Protein AF-A0A964QYZ8-F1 (afdb_monomer_lite)

Secondary structure (DSSP, 8-state):
-PPPEEEEEEEEEEE-TTS-EEEEEEEEETTEEEEEEEE-SS---PPTTEEEEEEEEEETTTEEEEEE----B-TTSSBP---B---SSGGG-SS-EEEEEE-TTSS-EESHHHHHHHHHHHTT---TT-EEEEEEE-

Radius of gyration: 13.8 Å; chains: 1; bounding box: 33×38×30 Å

Sequence (138 aa):
MAVEMKLIRSGKTFTDSQGAVGEWAELWVGANRYDALERAGGYVRLRSGKTYEVKCYKSSRLGQVLSPVHEIRNQKGEIARIRIHAASYPHHLAGCIAPGRRNGNANVLSDSKASLLHIFSLLGGWEDGKSVGNITIS

pLDDT: mean 94.16, std 6.47, range [55.72, 98.5]

Foldseek 3Di:
DFWEKEKAWPPDWDAAPVRFIKTWIWIDTRPDIFIKIFGDDPADEDDAPDKFWWFWAQDPPQGTWIFTDDQDAGPVRHRDRAIEGDDWANVVHRRYMFTAHDPPPHNTGPPRHVRVQVSCVSLVHGDHGDTSGMYHYD

Structure (mmCIF, N/CA/C/O backbone):
data_AF-A0A964QYZ8-F1
#
_entry.id   AF-A0A964QYZ8-F1
#
loop_
_atom_site.group_PDB
_atom_site.id
_atom_site.type_symbol
_atom_site.label_atom_id
_atom_site.label_alt_id
_atom_site.label_comp_id
_atom_site.label_asym_id
_atom_site.label_entity_id
_atom_site.label_seq_id
_atom_site.pdbx_PDB_ins_code
_atom_site.Cartn_x
_atom_site.Cartn_y
_atom_site.Cartn_z
_atom_site.occupancy
_atom_site.B_iso_or_equiv
_atom_site.auth_seq_id
_atom_site.auth_comp_id
_atom_site.auth_asym_id
_atom_site.auth_atom_id
_atom_site.pdbx_PDB_model_num
ATOM 1 N N . MET A 1 1 ? -9.224 -16.379 12.614 1.00 55.72 1 MET A N 1
ATOM 2 C CA . MET A 1 1 ? -8.026 -15.609 13.018 1.00 55.72 1 MET A CA 1
ATOM 3 C C . MET A 1 1 ? -7.921 -14.400 12.106 1.00 55.72 1 MET A C 1
ATOM 5 O O . MET A 1 1 ? -8.125 -14.571 10.911 1.00 55.72 1 MET A O 1
ATOM 9 N N . ALA A 1 2 ? -7.690 -13.202 12.647 1.00 68.12 2 ALA A N 1
ATOM 10 C CA . ALA A 1 2 ? -7.446 -12.023 11.815 1.00 68.12 2 ALA A CA 1
ATOM 11 C C . ALA A 1 2 ? -6.109 -12.202 11.081 1.00 68.12 2 ALA A C 1
ATOM 13 O O . ALA A 1 2 ? -5.125 -12.610 11.696 1.00 68.12 2 ALA A O 1
ATOM 14 N N . VAL A 1 3 ? -6.086 -11.950 9.775 1.00 83.94 3 VAL A N 1
ATOM 15 C CA . VAL A 1 3 ? -4.865 -12.049 8.970 1.00 83.94 3 VAL A CA 1
ATOM 16 C C . VAL A 1 3 ? -4.022 -10.803 9.227 1.00 83.94 3 VAL A C 1
ATOM 18 O O . VAL A 1 3 ? -4.499 -9.681 9.068 1.00 83.94 3 VAL A O 1
ATOM 21 N N . GLU A 1 4 ? -2.778 -10.995 9.661 1.00 91.38 4 GLU A N 1
ATOM 22 C CA . GLU A 1 4 ? -1.844 -9.895 9.897 1.00 91.38 4 GLU A CA 1
ATOM 23 C C . GLU A 1 4 ? -1.323 -9.337 8.568 1.00 91.38 4 GLU A C 1
ATOM 25 O O . GLU A 1 4 ? -0.949 -10.097 7.668 1.00 91.38 4 GLU A O 1
ATOM 30 N N . MET A 1 5 ? -1.272 -8.006 8.458 1.00 97.69 5 MET A N 1
ATOM 31 C CA . MET A 1 5 ? -0.576 -7.321 7.375 1.00 97.69 5 MET A CA 1
ATOM 32 C C . MET A 1 5 ? 0.669 -6.604 7.894 1.00 97.69 5 MET A C 1
ATOM 34 O O . MET A 1 5 ? 0.645 -5.966 8.950 1.00 97.69 5 MET A O 1
ATOM 38 N N . LYS A 1 6 ? 1.749 -6.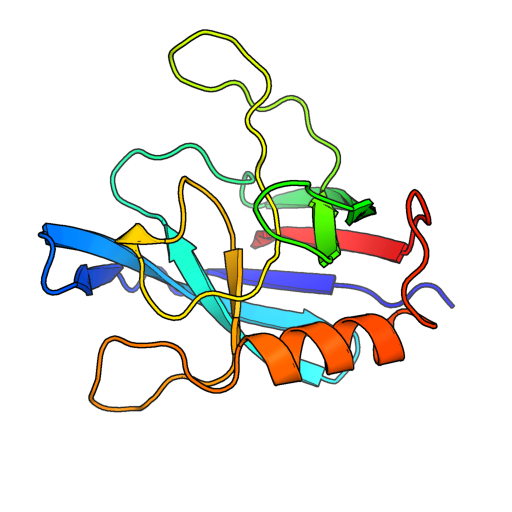633 7.113 1.00 98.31 6 LYS A N 1
ATOM 39 C CA . LYS A 1 6 ? 2.987 -5.910 7.423 1.00 98.31 6 LYS A CA 1
ATOM 40 C C . LYS A 1 6 ? 3.564 -5.264 6.172 1.00 98.31 6 LYS A C 1
ATOM 42 O O . LYS A 1 6 ? 3.795 -5.949 5.182 1.00 98.31 6 LYS A O 1
ATOM 47 N N . LEU A 1 7 ? 3.819 -3.961 6.220 1.00 98.31 7 LEU A N 1
ATOM 48 C CA . LEU A 1 7 ? 4.539 -3.237 5.176 1.00 98.31 7 LEU A CA 1
ATOM 49 C C . LEU A 1 7 ? 5.976 -2.995 5.634 1.00 98.31 7 LEU A C 1
ATOM 51 O O . LEU A 1 7 ? 6.184 -2.360 6.666 1.00 98.31 7 LEU A O 1
ATOM 55 N N . ILE A 1 8 ? 6.947 -3.466 4.859 1.00 98.19 8 ILE A N 1
ATOM 56 C CA . ILE A 1 8 ? 8.377 -3.295 5.121 1.00 98.19 8 ILE A CA 1
ATOM 57 C C . ILE A 1 8 ? 8.962 -2.364 4.067 1.00 98.19 8 ILE A C 1
ATOM 59 O O . ILE A 1 8 ? 9.038 -2.725 2.893 1.00 98.19 8 ILE A O 1
ATOM 63 N N . ARG A 1 9 ? 9.375 -1.162 4.467 1.00 96.75 9 ARG A N 1
ATOM 64 C CA . ARG A 1 9 ? 10.003 -0.199 3.554 1.00 96.75 9 ARG A CA 1
ATOM 65 C C . ARG A 1 9 ? 11.448 -0.580 3.288 1.00 96.75 9 ARG A C 1
ATOM 67 O O . ARG A 1 9 ? 12.210 -0.853 4.209 1.00 96.75 9 ARG A O 1
ATOM 74 N N . SER A 1 10 ? 11.847 -0.566 2.020 1.00 94.88 10 SER A N 1
ATOM 75 C CA . SER A 1 10 ? 13.223 -0.918 1.656 1.00 94.88 10 SER A CA 1
ATOM 76 C C . SER A 1 10 ? 14.216 0.237 1.822 1.00 94.88 10 SER A C 1
ATOM 78 O O . SER A 1 10 ? 15.421 0.001 1.751 1.00 94.88 10 SER A O 1
ATOM 80 N N . GLY A 1 11 ? 13.739 1.484 1.939 1.00 93.62 11 GLY A N 1
ATOM 81 C CA . GLY A 1 11 ? 14.569 2.689 1.849 1.00 93.62 11 GLY A CA 1
ATOM 82 C C . GLY A 1 11 ? 15.086 2.995 0.437 1.00 93.62 11 GLY A C 1
ATOM 83 O O . GLY A 1 11 ? 15.718 4.029 0.225 1.00 93.62 11 GLY A O 1
ATOM 84 N N . LYS A 1 12 ? 14.831 2.123 -0.551 1.00 93.12 12 LYS A N 1
ATOM 85 C CA . LYS A 1 12 ? 15.276 2.303 -1.939 1.00 93.12 12 LYS A CA 1
ATOM 86 C C . LYS A 1 12 ? 14.258 3.131 -2.709 1.00 93.12 12 LYS A C 1
ATOM 88 O O . LYS A 1 12 ? 13.157 2.658 -3.006 1.00 93.12 12 LYS A O 1
ATOM 93 N N . THR A 1 13 ? 14.654 4.346 -3.069 1.00 94.56 13 THR A N 1
ATOM 94 C CA . THR A 1 13 ? 13.839 5.263 -3.864 1.00 94.56 13 THR A CA 1
ATOM 95 C C . THR A 1 13 ? 14.231 5.254 -5.336 1.00 94.56 13 THR A C 1
ATOM 97 O O . THR A 1 13 ? 15.320 4.825 -5.718 1.00 94.56 13 THR A O 1
ATOM 100 N N . PHE A 1 14 ? 13.315 5.716 -6.178 1.00 93.38 14 PHE A N 1
ATOM 101 C CA . PHE A 1 14 ? 13.548 5.953 -7.598 1.00 93.38 14 PHE A CA 1
ATOM 102 C C . PHE A 1 14 ? 12.641 7.077 -8.090 1.00 93.38 14 PHE A C 1
ATOM 104 O O . PHE A 1 14 ? 11.640 7.400 -7.451 1.00 93.38 14 PHE A O 1
ATOM 111 N N . THR A 1 15 ? 12.963 7.639 -9.248 1.00 93.75 15 THR A N 1
ATOM 112 C CA . THR A 1 15 ? 12.142 8.654 -9.910 1.00 93.75 15 THR A CA 1
ATOM 113 C C . THR A 1 15 ? 11.568 8.059 -11.188 1.00 93.75 15 THR A C 1
ATOM 115 O O . THR A 1 15 ? 12.293 7.425 -11.957 1.00 93.75 15 THR A O 1
ATOM 118 N N . ASP A 1 16 ? 10.261 8.206 -11.396 1.00 92.31 16 ASP A N 1
ATOM 119 C CA . ASP A 1 16 ? 9.622 7.799 -12.647 1.00 92.31 16 ASP A CA 1
ATOM 120 C C . ASP A 1 16 ? 9.817 8.840 -13.765 1.00 92.31 16 ASP A C 1
ATOM 122 O O . ASP A 1 16 ? 10.403 9.906 -13.566 1.00 92.31 16 ASP A O 1
ATOM 126 N N . SER A 1 17 ? 9.316 8.539 -14.964 1.00 91.38 17 SER A N 1
ATOM 127 C CA . SER A 1 17 ? 9.435 9.423 -16.131 1.00 91.38 17 SER A CA 1
ATOM 128 C C . SER A 1 17 ? 8.710 10.767 -15.989 1.00 91.38 17 SER A C 1
ATOM 130 O O . SER A 1 17 ? 8.945 11.659 -16.799 1.00 91.38 17 SER A O 1
ATOM 132 N N . GLN A 1 18 ? 7.857 10.941 -14.973 1.00 92.19 18 GLN A N 1
ATOM 133 C CA . GLN A 1 18 ? 7.162 12.197 -14.674 1.00 92.19 18 GLN A CA 1
ATOM 134 C C . GLN A 1 18 ? 7.833 12.978 -13.532 1.00 92.19 18 GLN A C 1
ATOM 136 O O . GLN A 1 18 ? 7.226 13.867 -12.937 1.00 92.19 18 GLN A O 1
ATOM 141 N N . GLY A 1 19 ? 9.087 12.649 -13.198 1.00 92.56 19 GLY A N 1
ATOM 142 C CA . GLY A 1 19 ? 9.846 13.329 -12.144 1.00 92.56 19 GLY A CA 1
ATOM 143 C C . GLY A 1 19 ? 9.379 12.955 -10.738 1.00 92.56 19 GLY A C 1
ATOM 144 O O . GLY A 1 19 ? 9.637 13.662 -9.764 1.00 92.56 19 GLY A O 1
ATOM 145 N N . ALA A 1 20 ? 8.650 11.851 -10.617 1.00 94.31 20 ALA A N 1
ATOM 146 C CA . ALA A 1 20 ? 7.851 11.566 -9.457 1.00 94.31 20 ALA A CA 1
ATOM 147 C C . ALA A 1 20 ? 8.533 10.468 -8.607 1.00 94.31 20 ALA A C 1
ATOM 149 O O . ALA A 1 20 ? 8.801 9.373 -9.096 1.00 94.31 20 ALA A O 1
ATOM 150 N N . VAL A 1 21 ? 8.839 10.762 -7.334 1.00 94.94 21 VAL A N 1
ATOM 151 C CA . VAL A 1 21 ? 9.653 9.876 -6.477 1.00 94.94 21 VAL A CA 1
ATOM 152 C C . VAL A 1 21 ? 8.811 8.763 -5.848 1.00 94.94 21 VAL A C 1
ATOM 154 O O . VAL A 1 21 ? 7.842 9.034 -5.137 1.00 94.94 21 VAL A O 1
ATOM 157 N N . GLY A 1 22 ? 9.196 7.511 -6.081 1.00 95.06 22 GLY A N 1
ATOM 158 C CA . GLY A 1 22 ? 8.652 6.322 -5.427 1.00 95.06 22 GLY A CA 1
ATOM 159 C C . GLY A 1 22 ? 9.647 5.678 -4.469 1.00 95.06 22 GLY A C 1
ATOM 160 O O . GLY A 1 22 ? 10.850 5.910 -4.561 1.00 95.06 22 GLY A O 1
ATOM 161 N N . GLU A 1 23 ? 9.138 4.851 -3.563 1.00 95.69 23 GLU A N 1
ATOM 162 C CA . GLU A 1 23 ? 9.916 3.984 -2.678 1.00 95.69 23 GLU A CA 1
ATOM 163 C C . GLU A 1 23 ? 9.397 2.549 -2.789 1.00 95.69 23 GLU A C 1
ATOM 165 O O . GLU A 1 23 ? 8.187 2.312 -2.747 1.00 95.69 23 GLU A O 1
ATOM 170 N N . TRP A 1 24 ? 10.312 1.591 -2.939 1.00 95.81 24 TRP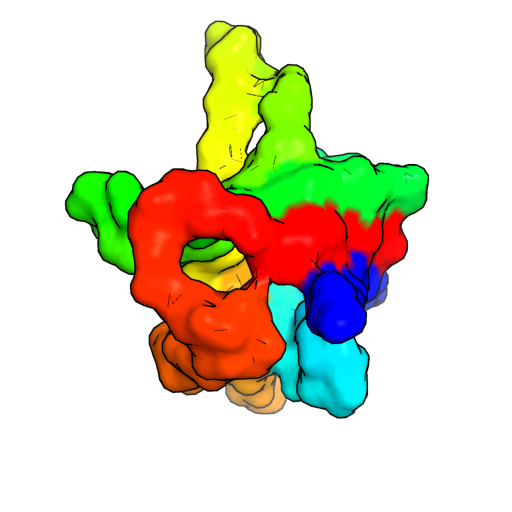 A N 1
ATOM 171 C CA . TRP A 1 24 ? 9.957 0.175 -2.920 1.00 95.81 24 TRP A CA 1
ATOM 172 C C . TRP A 1 24 ? 9.733 -0.312 -1.487 1.00 95.81 24 TRP A C 1
ATOM 174 O O . TRP A 1 24 ? 10.476 0.037 -0.565 1.00 95.81 24 TRP A O 1
ATOM 184 N N . ALA A 1 25 ? 8.754 -1.188 -1.321 1.00 97.06 25 ALA A N 1
ATOM 185 C CA . ALA A 1 25 ? 8.443 -1.867 -0.076 1.00 97.06 25 ALA A CA 1
ATOM 186 C C . ALA A 1 25 ? 8.047 -3.324 -0.355 1.00 97.06 25 ALA A C 1
ATOM 188 O O . ALA A 1 25 ? 7.850 -3.724 -1.502 1.00 97.06 25 ALA A O 1
ATOM 189 N N . GLU A 1 26 ? 7.907 -4.109 0.702 1.00 97.94 26 GLU A N 1
ATOM 190 C CA . GLU A 1 26 ? 7.260 -5.415 0.669 1.00 97.94 26 GLU A CA 1
ATOM 191 C C . GLU A 1 26 ? 5.980 -5.349 1.495 1.00 97.94 26 GLU A C 1
ATOM 193 O O . GLU A 1 26 ? 6.002 -4.889 2.636 1.00 97.94 26 GLU A O 1
ATOM 198 N N . LEU A 1 27 ? 4.866 -5.817 0.936 1.00 98.50 27 LEU A N 1
ATOM 199 C CA . LEU A 1 27 ? 3.633 -6.017 1.686 1.00 98.50 27 LEU A CA 1
ATOM 200 C C . LEU A 1 27 ? 3.453 -7.508 1.952 1.00 98.50 27 LEU A C 1
ATOM 202 O O . LEU A 1 27 ? 3.393 -8.313 1.025 1.00 98.50 27 LEU A O 1
ATOM 206 N N . TRP A 1 28 ? 3.319 -7.858 3.219 1.00 98.38 28 TRP A N 1
ATOM 207 C CA . TRP A 1 28 ? 3.006 -9.197 3.688 1.00 98.38 28 TRP A CA 1
ATOM 208 C C . TRP A 1 28 ? 1.548 -9.250 4.136 1.00 98.38 28 TRP A C 1
ATOM 210 O O . TRP A 1 28 ? 1.087 -8.339 4.824 1.00 98.38 28 TRP A O 1
ATOM 220 N N . VAL A 1 29 ? 0.833 -10.305 3.742 1.00 97.56 29 VAL A N 1
ATOM 221 C CA . VAL A 1 29 ? -0.548 -10.606 4.153 1.00 97.56 29 VAL A CA 1
ATOM 222 C C . VAL A 1 29 ? -0.611 -12.081 4.546 1.00 97.56 29 VAL A C 1
ATOM 224 O O . VAL A 1 29 ? -0.657 -12.975 3.692 1.00 97.56 29 VAL A O 1
ATOM 227 N N . GLY A 1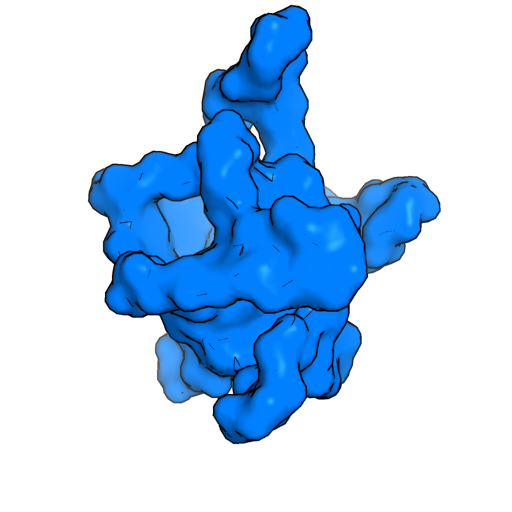 30 ? -0.537 -12.352 5.850 1.00 95.00 30 GLY A N 1
ATOM 228 C CA . GLY A 1 30 ? -0.232 -13.692 6.353 1.00 95.00 30 GLY A CA 1
ATOM 229 C C . GLY A 1 30 ? 1.102 -14.194 5.785 1.00 95.00 30 GLY A C 1
ATOM 230 O O . GLY A 1 30 ? 2.114 -13.505 5.868 1.00 95.00 30 GLY A O 1
ATOM 231 N N . ALA A 1 31 ? 1.100 -15.374 5.161 1.00 95.56 31 ALA A N 1
ATOM 232 C CA . ALA A 1 31 ? 2.288 -15.956 4.526 1.00 95.56 31 ALA A CA 1
ATOM 233 C C . ALA A 1 31 ? 2.570 -15.433 3.099 1.00 95.56 31 ALA A C 1
ATOM 235 O O . ALA A 1 31 ? 3.561 -15.826 2.487 1.00 95.56 31 ALA A O 1
ATOM 236 N N . ASN A 1 32 ? 1.705 -14.577 2.543 1.00 97.44 32 ASN A N 1
ATOM 237 C CA . ASN A 1 32 ? 1.830 -14.104 1.164 1.00 97.44 32 ASN A CA 1
ATOM 238 C C . ASN A 1 32 ? 2.626 -12.803 1.104 1.00 97.44 32 ASN A C 1
ATOM 240 O O . ASN A 1 32 ? 2.311 -11.852 1.820 1.00 97.44 32 ASN A O 1
ATOM 244 N N . ARG A 1 33 ? 3.612 -12.748 0.204 1.00 97.69 33 ARG A N 1
ATOM 245 C CA . ARG A 1 33 ? 4.450 -11.569 -0.043 1.00 97.69 33 ARG A CA 1
ATOM 246 C C . ARG A 1 33 ? 4.103 -10.924 -1.382 1.00 97.69 33 ARG A C 1
ATOM 248 O O . ARG A 1 33 ? 4.027 -11.608 -2.401 1.00 97.69 33 ARG A O 1
ATOM 255 N N . TYR A 1 34 ? 4.014 -9.602 -1.387 1.00 98.12 34 TYR A N 1
ATOM 256 C CA . TYR A 1 34 ? 3.870 -8.767 -2.573 1.00 98.12 34 TYR A CA 1
ATOM 257 C C . TYR A 1 34 ? 4.985 -7.728 -2.594 1.00 98.12 34 TYR A C 1
ATOM 259 O O . TYR A 1 34 ? 5.351 -7.186 -1.548 1.00 98.12 34 TYR A O 1
ATOM 267 N N . ASP A 1 35 ? 5.485 -7.398 -3.784 1.00 97.62 35 ASP A N 1
ATOM 268 C CA . ASP A 1 35 ? 6.194 -6.131 -3.922 1.00 97.62 35 ASP A CA 1
ATOM 269 C C . ASP A 1 35 ? 5.177 -5.004 -3.717 1.00 97.62 35 ASP A C 1
ATOM 271 O O . ASP A 1 35 ? 3.994 -5.133 -4.053 1.00 97.62 35 ASP A O 1
ATOM 275 N N . ALA A 1 36 ? 5.628 -3.894 -3.158 1.00 97.50 36 ALA A N 1
ATOM 276 C CA . ALA A 1 36 ? 4.806 -2.725 -2.944 1.00 97.50 36 ALA A CA 1
ATOM 277 C C . ALA A 1 36 ? 5.535 -1.461 -3.387 1.00 97.50 36 ALA A C 1
ATOM 279 O O . ALA A 1 36 ? 6.762 -1.359 -3.341 1.00 97.50 36 ALA A O 1
ATOM 280 N N . LEU A 1 37 ? 4.746 -0.490 -3.820 1.00 96.94 37 LEU A N 1
ATOM 281 C CA . LEU A 1 37 ? 5.206 0.828 -4.202 1.00 96.94 37 LEU A CA 1
ATOM 282 C C . LEU A 1 37 ? 4.501 1.864 -3.336 1.00 96.94 37 LEU A C 1
ATOM 284 O O . LEU A 1 37 ? 3.272 1.902 -3.289 1.00 96.94 37 LEU A O 1
ATOM 288 N N . GLU A 1 38 ? 5.276 2.721 -2.689 1.00 95.56 38 GLU A N 1
ATOM 289 C CA . GLU A 1 38 ? 4.782 3.919 -2.020 1.00 95.56 38 GLU A CA 1
ATOM 290 C C . GLU A 1 38 ? 5.250 5.172 -2.747 1.00 95.56 38 GLU A C 1
ATOM 292 O O . GLU A 1 38 ? 6.297 5.204 -3.400 1.00 95.56 38 GLU A O 1
ATOM 297 N N . ARG A 1 39 ? 4.485 6.250 -2.585 1.00 90.94 39 ARG A N 1
ATOM 298 C CA . ARG A 1 39 ? 4.974 7.580 -2.930 1.00 90.94 39 ARG A CA 1
ATOM 299 C C . ARG A 1 39 ? 5.960 8.081 -1.886 1.00 90.94 39 ARG A C 1
ATOM 301 O O . ARG A 1 39 ? 5.639 8.111 -0.701 1.00 90.94 39 ARG A O 1
ATOM 308 N N . ALA A 1 40 ? 7.099 8.581 -2.348 1.00 85.56 40 ALA A N 1
ATOM 309 C CA . ALA A 1 40 ? 8.089 9.266 -1.526 1.00 85.56 40 ALA A CA 1
ATOM 310 C C . ALA A 1 40 ? 8.239 10.741 -1.953 1.00 85.56 40 ALA A C 1
ATOM 312 O O . ALA A 1 40 ? 7.394 11.291 -2.662 1.00 85.56 40 ALA A O 1
ATOM 313 N N . GLY A 1 41 ? 9.290 11.414 -1.473 1.00 84.50 41 GLY A N 1
ATOM 314 C CA . GLY A 1 41 ? 9.589 12.804 -1.841 1.00 84.50 41 GLY A CA 1
ATOM 315 C C . GLY A 1 41 ? 8.701 13.839 -1.141 1.00 84.50 41 GLY A C 1
ATOM 316 O O . GLY A 1 41 ? 8.121 14.696 -1.797 1.00 84.50 41 GLY A O 1
ATOM 317 N N . GLY A 1 42 ? 8.560 13.742 0.186 1.00 84.00 42 GLY A N 1
ATOM 318 C CA . GLY A 1 42 ? 7.866 14.748 1.008 1.00 84.00 42 GLY A CA 1
ATOM 319 C C . GLY A 1 42 ? 6.348 14.581 1.129 1.00 84.00 42 GLY A C 1
ATOM 320 O O . GLY A 1 42 ? 5.696 15.371 1.809 1.00 84.00 42 GLY A O 1
ATOM 321 N N . TYR A 1 43 ? 5.775 13.543 0.516 1.00 89.88 43 TYR A N 1
ATOM 322 C CA . TYR A 1 43 ? 4.370 13.191 0.708 1.00 89.88 43 TYR A CA 1
ATOM 323 C C . TYR A 1 43 ? 4.130 12.594 2.097 1.00 89.88 43 TYR A C 1
ATOM 325 O O . TYR A 1 43 ? 4.976 11.900 2.664 1.00 89.88 43 TYR A O 1
ATOM 333 N N . VAL A 1 44 ? 2.938 12.850 2.635 1.00 93.19 44 VAL A N 1
ATOM 334 C CA . VAL A 1 44 ? 2.480 12.220 3.875 1.00 93.19 44 VAL A CA 1
ATOM 335 C C . VAL A 1 44 ? 2.314 10.716 3.676 1.00 93.19 44 VAL A C 1
ATOM 337 O O . VAL A 1 44 ? 1.846 10.268 2.631 1.00 93.19 44 VAL A O 1
ATOM 340 N N . ARG A 1 45 ? 2.705 9.942 4.688 1.00 95.38 45 ARG A N 1
ATOM 341 C CA . ARG A 1 45 ? 2.704 8.475 4.674 1.00 95.38 45 ARG A CA 1
ATOM 342 C C . ARG A 1 45 ? 2.445 7.921 6.069 1.00 95.38 45 ARG A C 1
ATOM 344 O O . ARG A 1 45 ? 2.643 8.629 7.060 1.00 95.38 45 ARG A O 1
ATOM 351 N N . LEU A 1 46 ? 2.039 6.654 6.148 1.00 96.38 46 LEU A N 1
ATOM 352 C CA . LEU A 1 46 ? 1.881 5.959 7.426 1.00 96.38 46 LEU A CA 1
ATOM 353 C C . LEU A 1 46 ? 3.224 5.908 8.163 1.00 96.38 46 LEU A C 1
ATOM 355 O O . LEU A 1 46 ? 4.273 5.711 7.544 1.00 96.38 46 LEU A O 1
ATOM 359 N N . ARG A 1 47 ? 3.212 6.110 9.480 1.00 96.06 47 ARG A N 1
ATOM 360 C CA . ARG A 1 47 ? 4.440 6.209 10.281 1.00 96.06 47 ARG A CA 1
ATOM 361 C C . ARG A 1 47 ? 5.019 4.812 10.512 1.00 96.06 47 ARG A C 1
ATOM 363 O O . ARG A 1 47 ? 4.280 3.916 10.905 1.00 96.06 47 ARG A O 1
ATOM 370 N N . SER A 1 48 ? 6.323 4.642 10.294 1.00 96.19 48 SER A N 1
ATOM 371 C CA . SER A 1 48 ? 7.032 3.415 10.690 1.00 96.19 48 SER A CA 1
ATOM 372 C C . SER A 1 48 ? 6.964 3.217 12.211 1.00 96.19 48 SER A C 1
ATOM 374 O O . SER A 1 48 ? 6.867 4.185 12.969 1.00 96.19 48 SER A O 1
ATOM 376 N N . GLY A 1 49 ? 6.974 1.962 12.656 1.00 96.81 49 GLY A N 1
ATOM 377 C CA . GLY A 1 49 ? 6.798 1.573 14.058 1.00 96.81 49 GLY A CA 1
ATOM 378 C C . GLY A 1 49 ? 5.362 1.714 14.576 1.00 96.81 49 GLY A C 1
ATOM 379 O O . GLY A 1 49 ? 5.152 1.741 15.788 1.00 96.81 49 GLY A O 1
ATOM 380 N N . LYS A 1 50 ? 4.369 1.858 13.687 1.00 97.94 50 LYS A N 1
ATOM 381 C CA . LYS A 1 50 ? 2.949 1.962 14.049 1.00 97.94 50 LYS A CA 1
ATOM 382 C C . LYS A 1 50 ? 2.123 0.878 13.371 1.00 97.94 50 LYS A C 1
ATOM 384 O O . LYS A 1 50 ? 2.443 0.426 12.273 1.00 97.94 50 LYS A O 1
ATOM 389 N N . THR A 1 51 ? 1.034 0.526 14.040 1.00 97.94 51 THR A N 1
ATOM 390 C CA . THR A 1 51 ? 0.027 -0.418 13.568 1.00 97.94 51 THR A CA 1
ATOM 391 C C . THR A 1 51 ? -1.297 0.317 13.422 1.00 97.94 51 THR A C 1
ATOM 393 O O . THR A 1 51 ? -1.656 1.120 14.283 1.00 97.94 51 THR A O 1
ATOM 396 N N . TYR A 1 52 ? -1.998 0.068 12.321 1.00 97.62 52 TYR A N 1
ATOM 397 C CA . TYR A 1 52 ? -3.241 0.746 11.964 1.00 97.62 52 TYR A CA 1
ATOM 398 C C . TYR A 1 52 ? -4.332 -0.283 11.689 1.00 97.62 52 TYR A C 1
ATOM 400 O O . TYR A 1 52 ? -4.077 -1.241 10.959 1.00 97.62 52 TYR A O 1
ATOM 408 N N . GLU A 1 53 ? -5.542 -0.058 12.206 1.00 97.25 53 GLU A N 1
ATOM 409 C CA . GLU A 1 53 ? -6.727 -0.799 11.756 1.00 97.25 53 GLU A CA 1
ATOM 410 C C . GLU A 1 53 ? -6.919 -0.555 10.257 1.00 97.25 53 GLU A C 1
ATOM 412 O O . GLU A 1 53 ? -6.717 0.561 9.780 1.00 97.25 53 GLU A O 1
ATOM 417 N N . VAL A 1 54 ? -7.314 -1.573 9.501 1.00 97.56 54 VAL A N 1
ATOM 418 C CA . VAL A 1 54 ? -7.556 -1.469 8.064 1.00 97.56 54 VAL A CA 1
ATOM 419 C C . VAL A 1 54 ? -8.994 -1.838 7.745 1.00 97.56 54 VAL A C 1
ATOM 421 O O . VAL A 1 54 ? -9.495 -2.877 8.173 1.00 97.56 54 VAL A O 1
ATOM 424 N N . LYS A 1 55 ? -9.639 -1.000 6.929 1.00 97.50 55 LYS A N 1
ATOM 425 C CA . LYS A 1 55 ? -10.994 -1.235 6.425 1.00 97.50 55 LYS A CA 1
ATOM 426 C C . LYS A 1 55 ? -11.010 -1.349 4.910 1.00 97.50 55 LYS A C 1
ATOM 428 O O . LYS A 1 55 ? -10.283 -0.636 4.220 1.00 97.50 55 LYS A O 1
ATOM 433 N N . CYS A 1 56 ? -11.870 -2.202 4.381 1.00 97.88 56 CYS A N 1
ATOM 434 C CA . CYS A 1 56 ? -12.278 -2.131 2.987 1.00 97.88 56 CYS A CA 1
ATOM 435 C C . CYS A 1 56 ? -13.071 -0.837 2.762 1.00 97.88 56 CYS A C 1
ATOM 437 O O . CYS A 1 56 ? -13.897 -0.451 3.587 1.00 97.88 56 CYS A O 1
ATOM 439 N N . TYR A 1 57 ? -12.801 -0.149 1.655 1.00 97.81 57 TYR A N 1
ATOM 440 C CA . TYR A 1 57 ? -13.479 1.100 1.320 1.00 97.81 57 TYR A CA 1
ATOM 441 C C . TYR A 1 57 ? -13.754 1.203 -0.183 1.00 97.81 57 TYR A C 1
ATOM 443 O O . TYR A 1 57 ? -12.896 0.873 -1.011 1.00 97.81 57 TYR A O 1
ATOM 451 N N . LYS A 1 58 ? -14.936 1.700 -0.554 1.00 97.62 58 LYS A N 1
ATOM 452 C CA . LYS A 1 58 ? -15.291 2.052 -1.930 1.00 97.62 58 LYS A CA 1
ATOM 453 C C . LYS A 1 58 ? -14.955 3.518 -2.206 1.00 97.62 58 LYS A C 1
ATOM 455 O O . LYS A 1 58 ? -15.696 4.441 -1.883 1.00 97.62 58 LYS A O 1
ATOM 460 N N . SER A 1 59 ? -13.837 3.751 -2.885 1.00 96.19 59 SER A N 1
ATOM 461 C CA . SER A 1 59 ? -13.498 5.069 -3.414 1.00 96.19 59 SER A CA 1
ATOM 462 C C . SER A 1 59 ? -14.201 5.326 -4.746 1.00 96.19 59 SER A C 1
ATOM 464 O O . SER A 1 59 ? -14.064 4.543 -5.683 1.00 96.19 59 SER A O 1
ATOM 466 N N . SER A 1 60 ? -14.847 6.487 -4.877 1.00 94.50 60 SER A N 1
ATOM 467 C CA . SER A 1 60 ? -15.412 6.954 -6.154 1.00 94.50 60 SER A CA 1
ATOM 468 C C . SER A 1 60 ? -14.370 7.079 -7.273 1.00 94.50 60 SER A C 1
ATOM 470 O O . SER A 1 60 ? -14.674 6.807 -8.427 1.00 94.50 60 SER A O 1
ATOM 472 N N . ARG A 1 61 ? -13.127 7.450 -6.933 1.00 94.00 61 ARG A N 1
ATOM 473 C CA . ARG A 1 61 ? -12.019 7.608 -7.890 1.00 94.00 61 ARG A CA 1
ATOM 474 C C . ARG A 1 61 ? -11.201 6.332 -8.098 1.00 94.00 61 ARG A C 1
ATOM 476 O O . ARG A 1 61 ? -10.762 6.077 -9.210 1.00 94.00 61 ARG A O 1
ATOM 483 N N . LEU A 1 62 ? -10.927 5.583 -7.028 1.00 94.69 62 LEU A N 1
ATOM 484 C CA . LEU A 1 62 ? -9.965 4.467 -7.054 1.00 94.69 62 LEU A CA 1
ATOM 485 C C . LEU A 1 62 ? -10.634 3.085 -7.093 1.00 94.69 62 LEU A C 1
ATOM 487 O O . LEU A 1 62 ? -9.950 2.077 -7.232 1.00 94.69 62 LEU A O 1
ATOM 491 N N . GLY A 1 63 ? -11.960 3.017 -6.957 1.00 96.12 63 GLY A N 1
ATOM 492 C CA . GLY A 1 63 ? -12.680 1.755 -6.843 1.00 96.12 63 GLY A CA 1
ATOM 493 C C . GLY A 1 63 ? -12.500 1.113 -5.467 1.00 96.12 63 GLY A C 1
ATOM 494 O O . GLY A 1 63 ? -12.661 1.773 -4.443 1.00 96.12 63 GLY A O 1
ATOM 495 N N . GLN A 1 64 ? -12.236 -0.191 -5.439 1.00 97.81 64 GLN A N 1
ATOM 496 C CA . GLN A 1 64 ? -12.048 -0.950 -4.200 1.00 97.81 64 GLN A CA 1
ATOM 497 C C . GLN A 1 64 ? -10.640 -0.712 -3.655 1.00 97.81 64 GLN A C 1
ATOM 499 O O . GLN A 1 64 ? -9.661 -0.909 -4.372 1.00 97.81 64 GLN A O 1
ATOM 504 N N . VAL A 1 65 ? -10.538 -0.295 -2.394 1.00 98.38 65 VAL A N 1
ATOM 505 C CA . VAL A 1 65 ? -9.257 -0.028 -1.727 1.00 98.38 65 VAL A CA 1
ATOM 506 C C . VAL A 1 65 ? -9.265 -0.582 -0.306 1.00 98.38 65 VAL A C 1
ATOM 508 O O . VAL A 1 65 ? -10.330 -0.823 0.266 1.00 98.38 65 VAL A O 1
ATOM 511 N N . LEU A 1 66 ? -8.078 -0.720 0.280 1.00 98.25 66 LEU A N 1
ATOM 512 C CA . LEU A 1 66 ? -7.930 -0.791 1.731 1.00 98.25 66 LEU A CA 1
ATOM 513 C C . LEU A 1 66 ? -7.602 0.600 2.276 1.00 98.25 66 LEU A C 1
ATOM 515 O O . LEU A 1 66 ? -6.829 1.354 1.680 1.00 98.25 66 LEU A O 1
ATOM 519 N N . SER A 1 67 ? -8.184 0.933 3.418 1.00 97.75 67 SER A N 1
ATOM 520 C CA . SER A 1 67 ? -8.068 2.228 4.074 1.00 97.75 67 SER A CA 1
ATOM 521 C C . SER A 1 67 ? -7.618 2.025 5.519 1.00 97.75 67 SER A C 1
ATOM 523 O O . SER A 1 67 ? -8.446 1.717 6.379 1.00 97.75 67 SER A O 1
ATOM 525 N N . PRO A 1 68 ? -6.315 2.181 5.799 1.00 97.44 68 PRO A N 1
ATOM 526 C CA . PRO A 1 68 ? -5.809 2.277 7.159 1.00 97.44 68 PRO A CA 1
ATOM 527 C C . PRO A 1 68 ? -6.452 3.458 7.905 1.00 97.44 68 PRO A C 1
ATOM 529 O O . PRO A 1 68 ? -6.540 4.564 7.372 1.00 97.44 68 PRO A O 1
ATOM 532 N N . VAL A 1 69 ? -6.913 3.231 9.131 1.00 97.25 69 VAL A N 1
ATOM 533 C CA . VAL A 1 69 ? -7.527 4.241 9.999 1.00 97.25 69 VAL A CA 1
ATOM 534 C C . VAL A 1 69 ? -6.419 4.997 10.725 1.00 97.25 69 VAL A C 1
ATOM 536 O O . VAL A 1 69 ? -5.640 4.405 11.467 1.00 97.25 69 VAL A O 1
ATOM 539 N N . HIS A 1 70 ? -6.321 6.308 10.500 1.00 97.00 70 HIS A N 1
ATOM 540 C CA . HIS A 1 70 ? -5.262 7.141 11.064 1.00 97.00 70 HIS A CA 1
ATOM 541 C C . HIS A 1 70 ? -5.666 8.621 11.152 1.00 97.00 70 HIS A C 1
ATOM 543 O O . HIS A 1 70 ? -6.599 9.067 10.490 1.00 97.00 70 HIS A O 1
ATOM 549 N N . GLU A 1 71 ? -4.860 9.422 11.854 1.00 96.94 71 GLU A N 1
ATOM 550 C CA . GLU A 1 71 ? -5.077 10.873 12.026 1.00 96.94 71 GLU A CA 1
ATOM 551 C C . GLU A 1 71 ? -4.018 11.752 11.335 1.00 96.94 71 GLU A C 1
ATOM 553 O O . GLU A 1 71 ? -3.942 12.958 11.557 1.00 96.94 71 GLU A O 1
ATOM 558 N N . ILE A 1 72 ? -3.162 11.163 10.493 1.00 95.94 72 ILE A N 1
ATOM 559 C CA . ILE A 1 72 ? -2.145 11.900 9.728 1.00 95.94 72 ILE A CA 1
ATOM 560 C C . ILE A 1 72 ? -2.822 12.930 8.818 1.00 95.94 72 ILE A C 1
ATOM 562 O O . ILE A 1 72 ? -3.696 12.579 8.024 1.00 95.94 72 ILE A O 1
ATOM 566 N N . ARG A 1 73 ? -2.388 14.191 8.913 1.00 95.50 73 ARG A N 1
ATOM 567 C CA . ARG A 1 73 ? -2.917 15.317 8.135 1.00 95.50 73 ARG A CA 1
ATOM 568 C C . ARG A 1 73 ? -1.985 15.706 6.988 1.00 95.50 73 ARG A C 1
ATOM 570 O O . ARG A 1 73 ? -0.770 15.587 7.115 1.00 95.50 73 ARG A O 1
ATOM 577 N N . ASN A 1 74 ? -2.561 16.150 5.874 1.00 91.94 74 ASN A N 1
ATOM 578 C CA . ASN A 1 74 ? -1.849 16.716 4.728 1.00 91.94 74 ASN A CA 1
ATOM 579 C C . ASN A 1 74 ? -1.424 18.178 4.998 1.00 91.94 74 ASN A C 1
ATOM 581 O O . ASN A 1 74 ? -1.716 18.741 6.051 1.00 91.94 74 ASN A O 1
ATOM 585 N N . GLN A 1 75 ? -0.763 18.818 4.027 1.00 88.88 75 GLN A N 1
ATOM 586 C CA . GLN A 1 75 ? -0.316 20.218 4.137 1.00 88.88 75 GLN A CA 1
ATOM 587 C C . GLN A 1 75 ? -1.462 21.234 4.297 1.00 88.88 75 GLN A C 1
ATOM 589 O O . GLN A 1 75 ? -1.228 22.348 4.748 1.00 88.88 75 GLN A O 1
ATOM 594 N N . LYS A 1 76 ? -2.699 20.857 3.953 1.00 91.75 76 LYS A N 1
ATOM 595 C CA . LYS A 1 76 ? -3.906 21.676 4.144 1.00 91.75 76 LYS A CA 1
ATOM 596 C C . LYS A 1 76 ? -4.563 21.454 5.512 1.00 91.75 76 LYS A C 1
ATOM 598 O O . LYS A 1 76 ? -5.623 22.005 5.776 1.00 91.75 76 LYS A O 1
ATOM 603 N N . GLY A 1 77 ? -3.972 20.618 6.367 1.00 93.75 77 GLY A N 1
ATOM 604 C CA . GLY A 1 77 ? -4.531 20.264 7.668 1.00 93.75 77 GLY A CA 1
ATOM 605 C C . GLY A 1 77 ? -5.683 19.256 7.608 1.00 93.75 77 GLY A C 1
ATOM 606 O O . GLY A 1 77 ? -6.271 18.961 8.642 1.00 93.75 77 GLY A O 1
ATOM 607 N N . GLU A 1 78 ? -6.009 18.681 6.451 1.00 94.00 78 GLU A N 1
ATOM 608 C CA . GLU A 1 78 ? -7.062 17.665 6.313 1.00 94.00 78 GLU A CA 1
ATOM 609 C C . GLU A 1 78 ? -6.494 16.265 6.563 1.00 94.00 78 GLU A C 1
ATOM 611 O O . GLU A 1 78 ? -5.325 16.020 6.263 1.00 94.00 78 GLU A O 1
ATOM 616 N N . ILE A 1 79 ? -7.303 15.314 7.046 1.00 94.81 79 ILE A N 1
ATOM 617 C CA . ILE A 1 79 ? -6.858 13.916 7.170 1.00 94.81 79 ILE A CA 1
ATOM 618 C C . ILE A 1 79 ? -6.466 13.388 5.784 1.00 94.81 79 ILE A C 1
ATOM 620 O O . ILE A 1 79 ? -7.261 13.389 4.840 1.00 94.81 79 ILE A O 1
ATOM 624 N N . ALA A 1 80 ? -5.220 12.936 5.666 1.00 94.19 80 ALA A N 1
ATOM 625 C CA . ALA A 1 80 ? -4.692 12.369 4.442 1.00 94.19 80 ALA A CA 1
ATOM 626 C C . ALA A 1 80 ? -5.437 11.073 4.103 1.00 94.19 80 ALA A C 1
ATOM 628 O O . ALA A 1 80 ? -5.695 10.242 4.962 1.00 94.19 80 ALA A O 1
ATOM 629 N N . ARG A 1 81 ? -5.788 10.866 2.836 1.00 93.38 81 ARG A N 1
ATOM 630 C CA . ARG A 1 81 ? -6.498 9.652 2.406 1.00 93.38 81 ARG A CA 1
ATOM 631 C C . ARG A 1 81 ? -5.497 8.586 1.964 1.00 93.38 81 ARG A C 1
ATOM 633 O O . ARG A 1 81 ? -5.505 8.201 0.796 1.00 93.38 81 ARG A O 1
ATOM 640 N N . ILE A 1 82 ? -4.621 8.160 2.876 1.00 95.69 82 ILE A N 1
ATOM 641 C CA . ILE A 1 82 ? -3.605 7.138 2.593 1.00 95.69 82 ILE A CA 1
ATOM 642 C C . ILE A 1 82 ? -4.312 5.793 2.431 1.00 95.69 82 ILE A C 1
ATOM 644 O O . ILE A 1 82 ? -4.991 5.321 3.338 1.00 95.69 82 ILE A O 1
ATOM 648 N N . ARG A 1 83 ? -4.198 5.198 1.244 1.00 96.94 83 ARG A N 1
ATOM 649 C CA . ARG A 1 83 ? -4.922 3.981 0.854 1.00 96.94 83 ARG A CA 1
ATOM 650 C C . ARG A 1 83 ? -3.975 2.968 0.240 1.00 96.94 83 ARG A C 1
ATOM 652 O O . ARG A 1 83 ? -2.956 3.347 -0.332 1.00 96.94 83 ARG A O 1
ATOM 659 N N . ILE A 1 84 ? -4.365 1.700 0.298 1.00 98.25 84 ILE A N 1
ATOM 660 C CA . ILE A 1 84 ? -3.746 0.624 -0.472 1.00 98.25 84 ILE A CA 1
ATOM 661 C C . ILE A 1 84 ? -4.658 0.343 -1.667 1.00 98.25 84 ILE A C 1
ATOM 663 O O . ILE A 1 84 ? -5.808 -0.069 -1.487 1.00 98.25 84 ILE A O 1
ATOM 667 N N . HIS A 1 85 ? -4.185 0.624 -2.880 1.00 98.06 85 HIS A N 1
ATOM 668 C CA . HIS A 1 85 ? -4.975 0.487 -4.105 1.00 98.06 85 HIS A CA 1
ATOM 669 C C . HIS A 1 85 ? -4.115 0.091 -5.303 1.00 98.06 85 HIS A C 1
ATOM 671 O O . HIS A 1 85 ? -2.893 0.161 -5.255 1.00 98.06 85 HIS A O 1
ATOM 677 N N . ALA A 1 86 ? -4.756 -0.298 -6.404 1.00 97.75 86 ALA A N 1
ATOM 678 C CA . ALA A 1 86 ? -4.028 -0.659 -7.608 1.00 97.75 86 ALA A CA 1
ATOM 679 C C . ALA A 1 86 ? -3.359 0.576 -8.240 1.00 97.75 86 ALA A C 1
ATOM 681 O O . ALA A 1 86 ? -4.030 1.584 -8.484 1.00 97.75 86 ALA A O 1
ATOM 682 N N . ALA A 1 87 ? -2.058 0.491 -8.519 1.00 96.94 87 ALA A N 1
ATOM 683 C CA . ALA A 1 87 ? -1.304 1.476 -9.292 1.00 96.94 87 ALA A CA 1
ATOM 684 C C . ALA A 1 87 ? 0.005 0.873 -9.825 1.00 96.94 87 ALA A C 1
ATOM 686 O O . ALA A 1 87 ? 0.519 -0.092 -9.272 1.00 96.94 87 ALA A O 1
ATOM 687 N N . SER A 1 88 ? 0.566 1.480 -10.873 1.00 95.56 88 SER A N 1
ATOM 688 C CA . SER A 1 88 ? 1.816 1.015 -11.494 1.00 95.56 88 SER A CA 1
ATOM 689 C C . SER A 1 88 ? 2.996 1.968 -11.335 1.00 95.56 88 SER A C 1
ATOM 691 O O . SER A 1 88 ? 4.134 1.535 -11.483 1.00 95.56 88 SER A O 1
ATOM 693 N N . TYR A 1 89 ? 2.748 3.243 -11.027 1.00 94.94 89 TYR A N 1
ATOM 694 C CA . TYR A 1 89 ? 3.775 4.284 -11.028 1.00 94.94 89 TYR A CA 1
ATOM 695 C C . TYR A 1 89 ? 3.667 5.194 -9.803 1.00 94.94 89 TYR A C 1
ATOM 697 O O . TYR A 1 89 ? 2.559 5.417 -9.304 1.00 94.94 89 TYR A O 1
ATOM 705 N N . PRO A 1 90 ? 4.784 5.792 -9.357 1.00 95.06 90 PRO A N 1
ATOM 706 C CA . PRO A 1 90 ? 4.787 6.745 -8.257 1.00 95.06 90 PRO A CA 1
ATOM 707 C C . PRO A 1 90 ? 3.833 7.925 -8.446 1.00 95.06 90 PRO A C 1
ATOM 709 O O . PRO A 1 90 ? 3.184 8.314 -7.481 1.00 95.06 90 PRO A O 1
ATOM 712 N N . HIS A 1 91 ? 3.733 8.536 -9.634 1.00 94.50 91 HIS A N 1
ATOM 713 C CA . HIS A 1 91 ? 2.837 9.691 -9.850 1.00 94.50 91 HIS A CA 1
ATOM 714 C C . HIS A 1 91 ? 1.338 9.356 -9.711 1.00 94.50 91 HIS A C 1
ATOM 716 O O . HIS A 1 91 ? 0.519 10.260 -9.555 1.00 94.50 91 HIS A O 1
ATOM 722 N N . HIS A 1 92 ? 0.959 8.073 -9.699 1.00 94.12 92 HIS A N 1
ATOM 723 C CA . HIS A 1 92 ? -0.413 7.642 -9.399 1.00 94.12 92 HIS A CA 1
ATOM 724 C C . HIS A 1 92 ? -0.726 7.628 -7.895 1.00 94.12 92 HIS A C 1
ATOM 726 O O . HIS A 1 92 ? -1.892 7.534 -7.507 1.00 94.12 92 HIS A O 1
ATOM 732 N N . LEU A 1 93 ? 0.303 7.690 -7.048 1.00 91.69 93 LEU A N 1
ATOM 733 C CA . LEU A 1 93 ? 0.208 7.508 -5.608 1.00 91.69 93 LEU A CA 1
ATOM 734 C C . LEU A 1 93 ? 0.435 8.861 -4.931 1.00 91.69 93 LEU A C 1
ATOM 736 O O . LEU A 1 93 ? 1.543 9.368 -4.876 1.00 91.69 93 LEU A O 1
ATOM 740 N N . ALA A 1 94 ? -0.610 9.479 -4.391 1.00 87.69 94 ALA A N 1
ATOM 741 C CA . ALA A 1 94 ? -0.488 10.729 -3.632 1.00 87.69 94 ALA A CA 1
ATOM 742 C C . ALA A 1 94 ? -0.335 10.430 -2.129 1.00 87.69 94 ALA A C 1
ATOM 744 O O . ALA A 1 94 ? -1.210 10.760 -1.332 1.00 87.69 94 ALA A O 1
ATOM 745 N N . GLY A 1 95 ? 0.739 9.726 -1.755 1.00 86.56 95 GLY A N 1
ATOM 746 C CA . GLY A 1 95 ? 0.919 9.180 -0.398 1.00 86.56 95 GLY A CA 1
ATOM 747 C C . GLY A 1 95 ? 0.190 7.851 -0.157 1.00 86.56 95 GLY A C 1
ATOM 748 O O . GLY A 1 95 ? -0.034 7.469 0.983 1.00 86.56 95 GLY A O 1
ATOM 749 N N . CYS A 1 96 ? -0.220 7.166 -1.228 1.00 95.88 96 CYS A N 1
ATOM 750 C CA . CYS A 1 96 ? -0.833 5.837 -1.182 1.00 95.88 96 CYS A CA 1
ATOM 751 C C . CYS A 1 96 ? 0.203 4.722 -1.397 1.00 95.88 96 CYS A C 1
ATOM 753 O O . CYS A 1 96 ? 1.350 4.986 -1.766 1.00 95.88 96 CYS A O 1
ATOM 755 N N . ILE A 1 97 ? -0.244 3.483 -1.196 1.00 97.69 97 ILE A N 1
ATOM 756 C CA . ILE A 1 97 ? 0.518 2.244 -1.354 1.00 97.69 97 ILE A CA 1
ATOM 757 C C . ILE A 1 97 ? -0.128 1.432 -2.484 1.00 97.69 97 ILE A C 1
ATOM 759 O O . ILE A 1 97 ? -1.354 1.331 -2.546 1.00 97.69 97 ILE A O 1
ATOM 763 N N . ALA A 1 98 ? 0.668 0.812 -3.348 1.00 98.12 98 ALA A N 1
ATOM 764 C CA . ALA A 1 98 ? 0.184 -0.166 -4.316 1.00 98.12 98 ALA A CA 1
ATOM 765 C C . ALA A 1 98 ? 0.901 -1.505 -4.142 1.00 98.12 98 ALA A C 1
ATOM 767 O O . ALA A 1 98 ? 2.127 -1.517 -4.185 1.00 98.12 98 ALA A O 1
ATOM 768 N N . PRO A 1 99 ? 0.180 -2.626 -3.957 1.00 98.25 99 PRO A N 1
ATOM 769 C CA . PRO A 1 99 ? 0.755 -3.964 -4.007 1.00 98.25 99 PRO A CA 1
ATOM 770 C C . PRO A 1 99 ? 0.844 -4.440 -5.455 1.00 98.25 99 PRO A C 1
ATOM 772 O O . PRO A 1 99 ? 0.048 -4.015 -6.289 1.00 98.25 99 PRO A O 1
ATOM 775 N N . GLY A 1 100 ? 1.772 -5.332 -5.768 1.00 97.31 100 GLY A N 1
ATOM 776 C CA . GLY A 1 100 ? 1.958 -5.842 -7.121 1.00 97.31 100 GLY A CA 1
ATOM 777 C C . GLY A 1 100 ? 3.183 -6.736 -7.229 1.00 97.31 100 GLY A C 1
ATOM 778 O O . GLY A 1 100 ? 3.593 -7.373 -6.258 1.00 97.31 100 GLY A O 1
ATOM 779 N N . ARG A 1 101 ? 3.760 -6.768 -8.425 1.00 95.12 101 ARG A N 1
ATOM 780 C CA . ARG A 1 101 ? 5.040 -7.407 -8.700 1.00 95.12 101 ARG A CA 1
ATOM 781 C C . ARG A 1 101 ? 5.972 -6.373 -9.309 1.00 95.12 101 ARG A C 1
ATOM 783 O O . ARG A 1 101 ? 5.592 -5.631 -10.214 1.00 95.12 101 ARG A O 1
ATOM 790 N N . ARG A 1 102 ? 7.198 -6.297 -8.810 1.00 89.19 102 ARG A N 1
ATOM 791 C CA . ARG A 1 102 ? 8.209 -5.423 -9.388 1.00 89.19 102 ARG A CA 1
ATOM 792 C C . ARG A 1 102 ? 8.629 -5.997 -10.734 1.00 89.19 102 ARG A C 1
ATOM 794 O O . ARG A 1 102 ? 9.080 -7.140 -10.816 1.00 89.19 102 ARG A O 1
ATOM 801 N N . ASN A 1 103 ? 8.519 -5.193 -11.786 1.00 81.69 103 ASN A N 1
ATOM 802 C CA . ASN A 1 103 ? 9.136 -5.535 -13.057 1.00 81.69 103 ASN A CA 1
ATOM 803 C C . ASN A 1 103 ? 10.619 -5.146 -12.969 1.00 81.69 103 ASN A C 1
ATOM 805 O O . ASN A 1 103 ? 10.933 -3.975 -12.794 1.00 81.69 103 ASN A O 1
ATOM 809 N N . GLY A 1 104 ? 11.530 -6.123 -13.001 1.00 68.44 104 GLY A N 1
ATOM 810 C CA . GLY A 1 104 ? 12.920 -5.964 -12.544 1.00 68.44 104 GLY A CA 1
ATOM 811 C C . GLY A 1 104 ? 13.645 -4.706 -13.042 1.00 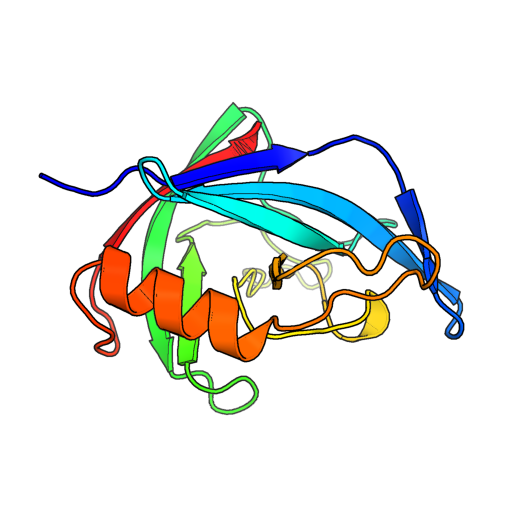68.44 104 GLY A C 1
ATOM 812 O O . GLY A 1 104 ? 14.293 -4.033 -12.241 1.00 68.44 104 GLY A O 1
ATOM 813 N N . ASN A 1 105 ? 13.474 -4.351 -14.322 1.00 67.81 105 ASN A N 1
ATOM 814 C CA . ASN A 1 105 ? 14.219 -3.259 -14.966 1.00 67.81 105 ASN A CA 1
ATOM 815 C C . ASN A 1 105 ? 13.378 -2.017 -15.287 1.00 67.81 105 ASN A C 1
ATOM 817 O O . ASN A 1 105 ? 13.930 -0.960 -15.581 1.00 67.81 105 ASN A O 1
ATOM 821 N N . ALA A 1 106 ? 12.052 -2.121 -15.238 1.00 70.12 106 ALA A N 1
ATOM 822 C CA . ALA A 1 106 ? 11.167 -0.987 -15.440 1.00 70.12 106 ALA A CA 1
ATOM 823 C C . ALA A 1 106 ? 10.742 -0.517 -14.051 1.00 70.12 106 ALA A C 1
ATOM 825 O O . ALA A 1 106 ? 10.188 -1.309 -13.304 1.00 70.12 106 ALA A O 1
ATOM 826 N N . ASN A 1 107 ? 11.008 0.737 -13.688 1.00 85.62 107 ASN A N 1
ATOM 827 C CA . ASN A 1 107 ? 10.589 1.380 -12.433 1.00 85.62 107 ASN A CA 1
ATOM 828 C C . ASN A 1 107 ? 9.046 1.475 -12.312 1.00 85.62 107 ASN A C 1
ATOM 830 O O . ASN A 1 107 ? 8.456 2.553 -12.277 1.00 85.62 107 ASN A O 1
ATOM 834 N N . VAL A 1 108 ? 8.394 0.315 -12.335 1.00 90.12 108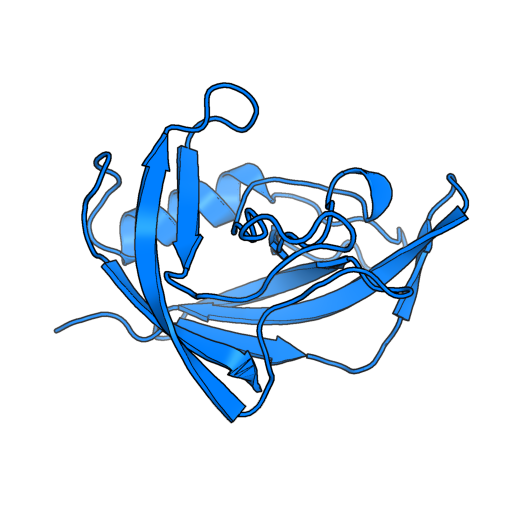 VAL A N 1
ATOM 835 C CA . VAL A 1 108 ? 6.989 0.065 -12.628 1.00 90.12 108 VAL A CA 1
ATOM 836 C C . VAL A 1 108 ? 6.554 -1.164 -11.842 1.00 90.12 108 VAL A C 1
ATOM 838 O O . VAL A 1 108 ? 7.244 -2.187 -11.794 1.00 90.12 108 VAL A O 1
ATOM 841 N N . LEU A 1 109 ? 5.377 -1.058 -11.242 1.00 93.69 109 LEU A N 1
ATOM 842 C CA . LEU A 1 109 ? 4.708 -2.151 -10.560 1.00 93.69 109 LEU A CA 1
ATOM 843 C C . LEU A 1 109 ? 3.690 -2.804 -11.513 1.00 93.69 109 LEU A C 1
ATOM 845 O O . LEU A 1 109 ? 2.738 -2.156 -11.965 1.00 93.69 109 LEU A O 1
ATOM 849 N N . SER A 1 110 ? 3.895 -4.079 -11.843 1.00 94.44 110 SER A N 1
ATOM 850 C CA . SER A 1 110 ? 2.957 -4.889 -12.628 1.00 94.44 110 SER A CA 1
ATOM 851 C C . SER A 1 110 ? 1.939 -5.592 -11.728 1.00 94.44 110 SER A C 1
ATOM 853 O O . SER A 1 110 ? 2.085 -5.640 -10.505 1.00 94.44 110 SER A O 1
ATOM 855 N N . ASP A 1 111 ? 0.872 -6.112 -12.340 1.00 94.69 111 ASP A N 1
ATOM 856 C CA . ASP A 1 111 ? -0.127 -6.989 -11.708 1.00 94.69 111 ASP A CA 1
ATOM 857 C C . ASP A 1 111 ? -0.840 -6.407 -10.480 1.00 94.69 111 ASP A C 1
ATOM 859 O O . ASP A 1 111 ? -1.498 -7.123 -9.729 1.00 94.69 111 ASP A O 1
ATOM 863 N N . SER A 1 112 ? -0.776 -5.087 -10.293 1.00 97.12 112 SER A N 1
ATOM 864 C CA . SER A 1 112 ? -1.215 -4.453 -9.051 1.00 97.12 112 SER A CA 1
ATOM 865 C C . SER A 1 112 ? -2.696 -4.687 -8.732 1.00 97.12 112 SER A C 1
ATOM 867 O O . SER A 1 112 ? -3.070 -4.956 -7.589 1.00 97.12 112 SER A O 1
ATOM 869 N N . LYS A 1 113 ? -3.553 -4.678 -9.761 1.00 97.31 113 LYS A N 1
ATOM 870 C CA . LYS A 1 113 ? -4.981 -4.992 -9.618 1.00 97.31 113 LYS A CA 1
ATOM 871 C C . LYS A 1 113 ? -5.212 -6.448 -9.202 1.00 97.31 113 LYS A C 1
ATOM 873 O O . LYS A 1 113 ? -6.028 -6.692 -8.319 1.00 97.31 113 LYS A O 1
ATOM 878 N N . ALA A 1 114 ? -4.507 -7.395 -9.821 1.00 97.75 114 ALA A N 1
ATOM 879 C CA . ALA A 1 114 ? -4.629 -8.813 -9.492 1.00 97.75 114 ALA A CA 1
ATOM 880 C C . ALA A 1 114 ? -4.137 -9.088 -8.062 1.00 97.75 114 ALA A C 1
ATOM 882 O O . ALA A 1 114 ? -4.830 -9.755 -7.296 1.00 97.75 114 ALA A O 1
ATOM 883 N N . SER A 1 115 ? -3.009 -8.487 -7.667 1.00 98.25 115 SER A N 1
ATOM 884 C CA . SER A 1 115 ? -2.496 -8.561 -6.296 1.00 98.25 115 SER A CA 1
ATOM 885 C C . SER A 1 115 ? -3.490 -8.009 -5.278 1.00 98.25 115 SER A C 1
ATOM 887 O O . SER A 1 115 ? -3.741 -8.661 -4.270 1.00 98.25 115 SER A O 1
ATOM 889 N N . LEU A 1 116 ? -4.115 -6.857 -5.544 1.00 98.31 116 LEU A N 1
ATOM 890 C CA . LEU A 1 116 ? -5.112 -6.287 -4.635 1.00 98.31 116 LEU A CA 1
ATOM 891 C C . LEU A 1 116 ? -6.354 -7.182 -4.481 1.00 98.31 116 LEU A C 1
ATOM 893 O O . LEU A 1 116 ? -6.833 -7.373 -3.366 1.00 98.31 116 LEU A O 1
ATOM 897 N N . LEU A 1 117 ? -6.857 -7.762 -5.576 1.00 98.12 117 LEU A N 1
ATOM 898 C CA . LEU A 1 117 ? -7.979 -8.707 -5.522 1.00 98.12 117 LEU A CA 1
ATOM 899 C C . LEU A 1 117 ? -7.619 -9.975 -4.738 1.00 98.12 117 LEU A C 1
ATOM 901 O O . LEU A 1 117 ? -8.426 -10.456 -3.942 1.00 98.12 117 LEU A O 1
ATOM 905 N N . HIS A 1 118 ? -6.398 -10.484 -4.916 1.00 98.12 118 HIS A N 1
ATOM 906 C CA . HIS A 1 118 ? -5.911 -11.621 -4.142 1.00 98.12 118 HIS A CA 1
ATOM 907 C C . HIS A 1 118 ? -5.823 -11.275 -2.649 1.00 98.12 118 HIS A C 1
ATOM 909 O O . HIS A 1 118 ? -6.304 -12.043 -1.820 1.00 98.12 118 HIS A O 1
ATOM 915 N N . ILE A 1 119 ? -5.315 -10.089 -2.302 1.00 98.12 119 ILE A N 1
ATOM 916 C CA . ILE A 1 119 ? -5.298 -9.603 -0.917 1.00 98.12 119 ILE A CA 1
ATOM 917 C C . ILE A 1 119 ? -6.716 -9.564 -0.337 1.00 98.12 119 ILE A C 1
ATOM 919 O O . ILE A 1 119 ? -6.925 -10.078 0.758 1.00 98.12 119 ILE A O 1
ATOM 923 N N . PHE A 1 120 ? -7.715 -9.043 -1.059 1.00 97.75 120 PHE A N 1
ATOM 924 C CA . PHE A 1 120 ? -9.099 -9.083 -0.571 1.00 97.75 120 PHE A CA 1
ATOM 925 C C . PHE A 1 120 ? -9.586 -10.510 -0.308 1.00 97.75 120 PHE A C 1
ATOM 927 O O . PHE A 1 120 ? -10.226 -10.744 0.713 1.00 97.75 120 PHE A O 1
ATOM 934 N N . SER A 1 121 ? -9.261 -11.467 -1.181 1.00 97.25 121 SER A N 1
ATOM 935 C CA . SER A 1 121 ? -9.597 -12.879 -0.964 1.00 97.25 121 SER A CA 1
ATOM 936 C C . SER A 1 121 ? -8.961 -13.429 0.317 1.00 97.25 121 SER A C 1
ATOM 938 O O . SER A 1 121 ? -9.644 -14.089 1.098 1.00 97.25 121 SER A O 1
ATOM 940 N N . LEU A 1 122 ? -7.683 -13.126 0.568 1.00 96.75 122 LEU A N 1
ATOM 941 C CA . LEU A 1 122 ? -6.973 -13.546 1.784 1.00 96.75 122 LEU A CA 1
ATOM 942 C C . LEU A 1 122 ? -7.575 -12.930 3.053 1.00 96.75 122 LEU A C 1
ATOM 944 O O . LEU A 1 122 ? -7.585 -13.563 4.104 1.00 96.75 122 LEU A O 1
ATOM 948 N N . LEU A 1 123 ? -8.121 -11.719 2.948 1.00 96.00 123 LEU A N 1
ATOM 949 C CA . LEU A 1 123 ? -8.792 -10.999 4.033 1.00 96.00 123 LEU A CA 1
ATOM 950 C C . LEU A 1 123 ? -10.278 -11.399 4.198 1.00 96.00 123 LEU A C 1
ATOM 952 O O . LEU A 1 123 ? -11.053 -10.721 4.880 1.00 96.00 123 LEU A O 1
ATOM 956 N N . GLY A 1 124 ? -10.694 -12.510 3.581 1.00 95.50 124 GLY A N 1
ATOM 957 C CA . GLY A 1 124 ? -12.048 -13.059 3.683 1.00 95.50 124 GLY A CA 1
ATOM 958 C C . GLY A 1 124 ? -13.074 -12.363 2.786 1.00 95.50 124 GLY A C 1
ATOM 959 O O . GLY A 1 124 ? -14.247 -12.298 3.145 1.00 95.50 124 GLY A O 1
ATOM 960 N N . GLY A 1 125 ? -12.640 -11.790 1.664 1.00 95.88 125 GLY A N 1
ATOM 961 C CA . GLY A 1 125 ? -13.484 -11.095 0.692 1.00 95.88 125 GLY A CA 1
ATOM 962 C C . GLY A 1 125 ? -13.636 -9.594 0.956 1.00 95.88 125 GLY A C 1
ATOM 963 O O . GLY A 1 125 ? -13.436 -9.107 2.075 1.00 95.88 125 GLY A O 1
ATOM 964 N N . TRP A 1 126 ? -14.003 -8.865 -0.101 1.00 97.06 126 TRP A N 1
ATOM 965 C CA . TRP A 1 126 ? -14.248 -7.423 -0.065 1.00 97.06 126 TRP A CA 1
ATOM 966 C C . TRP A 1 126 ? -15.716 -7.112 0.232 1.00 97.06 126 TRP A C 1
ATOM 968 O O . TRP A 1 126 ? -16.610 -7.638 -0.425 1.00 97.06 126 TRP A O 1
ATOM 978 N N . GLU A 1 127 ? -15.935 -6.189 1.160 1.00 97.50 127 GLU A N 1
ATOM 979 C CA . GLU A 1 127 ? -17.230 -5.590 1.478 1.00 97.50 127 GLU A CA 1
ATOM 980 C C . GLU A 1 127 ? -16.967 -4.165 1.979 1.00 97.50 127 GLU A C 1
ATOM 982 O O . GLU A 1 127 ? -16.030 -3.951 2.750 1.00 97.50 127 GLU A O 1
ATOM 987 N N . ASP A 1 128 ? -17.722 -3.173 1.506 1.00 98.12 128 ASP A N 1
ATOM 988 C CA . ASP A 1 128 ? -17.476 -1.776 1.878 1.00 98.12 128 ASP A CA 1
ATOM 989 C C . ASP A 1 128 ? -17.674 -1.553 3.387 1.00 98.12 128 ASP A C 1
ATOM 991 O O . ASP A 1 128 ? -18.644 -2.022 3.972 1.00 98.12 128 ASP A O 1
ATOM 995 N N . GLY A 1 129 ? -16.736 -0.861 4.036 1.00 96.50 129 GLY A N 1
ATOM 996 C CA . GLY A 1 129 ? -16.753 -0.612 5.481 1.00 96.50 129 GLY A CA 1
ATOM 997 C C . GLY A 1 129 ? -16.259 -1.770 6.357 1.00 96.50 129 GLY A C 1
ATOM 998 O O . GLY A 1 129 ? -15.987 -1.551 7.541 1.00 96.50 129 GLY A O 1
ATOM 999 N N . LYS A 1 130 ? -16.072 -2.975 5.804 1.00 96.75 130 LYS A N 1
ATOM 1000 C CA . LYS A 1 130 ? -15.602 -4.151 6.551 1.00 96.75 130 LYS A CA 1
ATOM 1001 C C . LYS A 1 130 ? -14.200 -3.934 7.123 1.00 96.75 130 LYS A C 1
ATOM 1003 O O . LYS A 1 130 ? -13.267 -3.619 6.383 1.00 96.75 130 LYS A O 1
ATOM 1008 N N . SER A 1 131 ? -14.035 -4.167 8.425 1.00 96.00 131 SER A N 1
ATOM 1009 C CA . SER A 1 131 ? -12.715 -4.230 9.064 1.00 96.00 131 SER A CA 1
ATOM 1010 C C . SER A 1 131 ? -12.034 -5.558 8.734 1.00 96.00 131 SER A C 1
ATOM 1012 O O . SER A 1 131 ? -12.656 -6.619 8.803 1.00 96.00 131 SER A O 1
ATOM 1014 N N . VAL A 1 132 ? -10.764 -5.500 8.336 1.00 95.19 132 VAL A N 1
ATOM 1015 C CA . VAL A 1 132 ? -10.001 -6.656 7.829 1.00 95.19 132 VAL A CA 1
ATOM 1016 C C . VAL A 1 132 ? -8.726 -6.929 8.629 1.00 95.19 132 VAL A C 1
ATOM 1018 O O . VAL A 1 132 ? -7.861 -7.682 8.193 1.00 95.19 132 VAL A O 1
ATOM 1021 N N . GLY A 1 133 ? -8.619 -6.342 9.822 1.00 93.69 133 GLY A N 1
ATOM 1022 C CA . GLY A 1 133 ? -7.480 -6.508 10.719 1.00 93.69 133 GLY A CA 1
ATOM 1023 C C . GLY A 1 133 ? -6.582 -5.279 10.736 1.00 93.69 133 GLY A C 1
ATOM 1024 O O . GLY A 1 133 ? -7.057 -4.151 10.616 1.00 93.69 133 GLY A O 1
ATOM 1025 N N . ASN A 1 134 ? -5.283 -5.500 10.915 1.00 96.69 134 ASN A N 1
ATOM 1026 C CA . ASN A 1 134 ? -4.313 -4.433 11.116 1.00 96.69 134 ASN A CA 1
ATOM 1027 C C . ASN A 1 134 ? -3.156 -4.523 10.122 1.00 96.69 134 ASN A C 1
ATOM 1029 O O . ASN A 1 134 ? -2.771 -5.618 9.715 1.00 96.69 134 ASN A O 1
ATOM 1033 N N . ILE A 1 135 ? -2.568 -3.370 9.798 1.00 97.81 135 ILE A N 1
ATOM 1034 C CA . ILE A 1 135 ? -1.293 -3.265 9.089 1.00 97.81 135 ILE A CA 1
ATOM 1035 C C . ILE A 1 135 ? -0.228 -2.638 9.984 1.00 97.81 135 ILE A C 1
ATOM 1037 O O . ILE A 1 135 ? -0.404 -1.526 10.484 1.00 97.81 135 ILE A O 1
ATOM 1041 N N . THR A 1 136 ? 0.887 -3.340 10.166 1.00 98.19 136 THR A N 1
ATOM 1042 C CA . THR A 1 136 ? 2.081 -2.823 10.847 1.00 98.19 136 THR A CA 1
ATOM 1043 C C . THR A 1 136 ? 3.062 -2.270 9.822 1.00 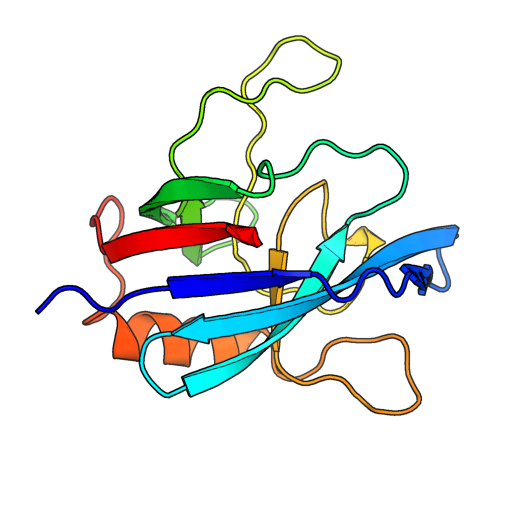98.19 136 THR A C 1
ATOM 1045 O O . THR A 1 136 ? 3.366 -2.930 8.830 1.00 98.19 136 THR A O 1
ATOM 1048 N N . ILE A 1 137 ? 3.572 -1.063 10.056 1.00 97.88 137 ILE A N 1
ATOM 1049 C CA . ILE A 1 137 ? 4.553 -0.415 9.183 1.00 97.88 137 ILE A CA 1
ATOM 1050 C C . ILE A 1 137 ? 5.931 -0.514 9.832 1.00 97.88 137 ILE A C 1
ATOM 1052 O O . ILE A 1 137 ? 6.121 -0.016 10.942 1.00 97.88 137 ILE A O 1
ATOM 1056 N N . SER A 1 138 ? 6.890 -1.121 9.136 1.00 93.25 138 SER A N 1
ATOM 1057 C CA . SER A 1 138 ? 8.311 -1.161 9.507 1.00 93.25 138 SER A CA 1
ATOM 1058 C C . SER A 1 138 ? 9.131 -0.404 8.477 1.00 93.25 138 SER A C 1
ATOM 1060 O O . SER A 1 138 ? 9.135 -0.845 7.307 1.00 93.25 138 SER A O 1
#